Protein AF-A0A7S0TLC3-F1 (afdb_monomer_lite)

Radius of gyration: 27.36 Å; chains: 1; bounding box: 69×81×66 Å

Secondary structure (DSSP, 8-state):
----------------------PPP--------------PPP-----------------TT-EEEPTTS-EEEHHHHHHHHHHH-TTEEEEEEE--SSSS-EEEEEE-BHHHHHHHTTS-GGGSS-TTBBPHHHHHHHHHTT----BHHHHHH-HHIIIIIIHHHHHHHHHHH--GGG--

Foldseek 3Di:
DDDDDDDDDDDDDDDDDDDDDDDDDDDDDDDDDDDDDDDDDDDDDPDPDPDPPPPPPCPVFPWAAALVRDTDGQVVLFVLLCVLQVQFLGKGWDHDNYLAIDIDTHGAFCLSVCVVVVHHSVVDPGSFFRDPSLVVLCVVQVHPGGGPVSCVVTPSNVVVRRVVSLVSSQVVVVDPSHRD

pLDDT: mean 74.37, std 20.69, range [36.38, 95.0]

Sequence (180 aa):
EKRLPGMKLPSAKPKGSTAAPEEPPAPQASTAPQGQSNAPAAPEAPAAAPAAAEGEDEDDERVLELTDGRTVEAKKLEDVLKKHLDAVAYVMVVGSKKPFLSCMLTLKTHGSEAAEKGADPKSVPTPFDLAEPALNLAKKVGSSATNVHQARQDTAFRANGLLPGFSAANQEIGDGAMQV

Structure (mmCIF, N/CA/C/O backbone):
data_AF-A0A7S0TLC3-F1
#
_entry.id   AF-A0A7S0TLC3-F1
#
loop_
_atom_site.group_PDB
_atom_site.id
_atom_site.type_symbol
_atom_site.label_atom_id
_atom_site.label_alt_id
_atom_site.label_comp_id
_atom_site.label_asym_id
_atom_site.label_entity_id
_atom_site.label_seq_id
_atom_site.pdbx_PDB_ins_code
_atom_site.Cartn_x
_atom_site.Cartn_y
_atom_site.Cartn_z
_atom_site.occupancy
_atom_site.B_iso_or_equiv
_atom_site.auth_seq_id
_atom_site.auth_comp_id
_atom_site.auth_asym_id
_atom_site.auth_atom_id
_atom_site.pdbx_PDB_model_num
ATOM 1 N N . GLU A 1 1 ? -39.753 -45.526 -5.085 1.00 56.91 1 GLU A N 1
ATOM 2 C CA . GLU A 1 1 ? -39.785 -44.659 -6.283 1.00 56.91 1 GLU A CA 1
ATOM 3 C C . GLU A 1 1 ? -40.894 -43.617 -6.176 1.00 56.91 1 GLU A C 1
ATOM 5 O O . GLU A 1 1 ? -42.060 -43.982 -6.121 1.00 56.91 1 GLU A O 1
ATOM 10 N N . LYS A 1 2 ? -40.546 -42.326 -6.109 1.00 55.12 2 LYS A N 1
ATOM 11 C CA . LYS A 1 2 ? -41.478 -41.203 -6.307 1.00 55.12 2 LYS A CA 1
ATOM 12 C C . LYS A 1 2 ? -40.732 -40.099 -7.061 1.00 55.12 2 LYS A C 1
ATOM 14 O O . LYS A 1 2 ? -39.765 -39.547 -6.551 1.00 55.12 2 LYS A O 1
ATOM 19 N N . ARG A 1 3 ? -41.156 -39.848 -8.303 1.00 45.06 3 ARG A N 1
ATOM 20 C CA . ARG A 1 3 ? -40.698 -38.750 -9.168 1.00 45.06 3 ARG A CA 1
ATOM 21 C C . ARG A 1 3 ? -41.235 -37.417 -8.643 1.00 45.06 3 ARG A C 1
ATOM 23 O O . ARG A 1 3 ? -42.425 -37.335 -8.353 1.00 45.06 3 ARG A O 1
ATOM 30 N N . LEU A 1 4 ? -40.409 -36.372 -8.664 1.00 59.03 4 LEU A N 1
ATOM 31 C CA . LEU A 1 4 ? -40.873 -34.997 -8.864 1.00 59.03 4 LEU A CA 1
ATOM 32 C C . LEU A 1 4 ? -40.072 -34.352 -10.014 1.00 59.03 4 LEU A C 1
ATOM 34 O O . LEU A 1 4 ? -38.848 -34.489 -10.043 1.00 59.03 4 LEU A O 1
ATOM 38 N N . PRO A 1 5 ? -40.755 -33.730 -10.993 1.00 60.75 5 PRO A N 1
ATOM 39 C CA . PRO A 1 5 ? -40.175 -33.242 -12.238 1.00 60.75 5 PRO A CA 1
ATOM 40 C C . PRO A 1 5 ? -39.846 -31.741 -12.205 1.00 60.75 5 PRO A C 1
ATOM 42 O O . PRO A 1 5 ? -40.533 -30.957 -11.561 1.00 60.75 5 PRO A O 1
ATOM 45 N N . GLY A 1 6 ? -38.880 -31.347 -13.037 1.00 51.47 6 GLY A N 1
ATOM 46 C CA . GLY A 1 6 ? -38.929 -30.083 -13.775 1.00 51.47 6 GLY A CA 1
ATOM 47 C C . GLY A 1 6 ? -38.570 -28.808 -13.013 1.00 51.47 6 GLY A C 1
ATOM 48 O O . GLY A 1 6 ? -39.449 -28.080 -12.568 1.00 51.47 6 GLY A O 1
ATOM 49 N N . MET A 1 7 ? -37.291 -28.431 -13.044 1.00 50.78 7 MET A N 1
ATOM 50 C CA . MET A 1 7 ? -36.917 -27.014 -13.041 1.00 50.78 7 MET A CA 1
ATOM 51 C C . MET A 1 7 ? -36.250 -26.682 -14.373 1.00 50.78 7 MET A C 1
ATOM 53 O O . MET A 1 7 ? -35.219 -27.230 -14.755 1.00 50.78 7 MET A O 1
ATOM 57 N N . LYS A 1 8 ? -36.953 -25.830 -15.115 1.00 51.31 8 LYS A N 1
ATOM 58 C CA . LYS A 1 8 ? -36.669 -25.367 -16.466 1.00 51.31 8 LYS A CA 1
ATOM 59 C C . LYS A 1 8 ? -35.744 -24.152 -16.346 1.00 51.31 8 LYS A C 1
ATOM 61 O O . LYS A 1 8 ? -36.145 -23.139 -15.784 1.00 51.31 8 LYS A O 1
ATOM 66 N N . LEU A 1 9 ? -34.517 -24.268 -16.848 1.00 56.91 9 LEU A N 1
ATOM 67 C CA . LEU A 1 9 ? -33.586 -23.150 -17.023 1.00 56.91 9 LEU A CA 1
ATOM 68 C C . LEU A 1 9 ? -34.109 -22.219 -18.131 1.00 56.91 9 LEU A C 1
ATOM 70 O O . LEU A 1 9 ? -34.351 -22.705 -19.239 1.00 56.91 9 LEU A O 1
ATOM 74 N N . PRO A 1 10 ? -34.247 -20.903 -17.909 1.00 60.34 10 PRO A N 1
ATOM 75 C CA . PRO A 1 10 ? -34.340 -19.965 -19.013 1.00 60.34 10 PRO A CA 1
ATOM 76 C C . PRO A 1 10 ? -32.937 -19.646 -19.541 1.00 60.34 10 PRO A C 1
ATOM 78 O O . PRO A 1 10 ? -32.138 -18.960 -18.908 1.00 60.34 10 PRO A O 1
ATOM 81 N N . SER A 1 11 ? -32.653 -20.154 -20.740 1.00 50.22 11 SER A N 1
ATOM 82 C CA . SER A 1 11 ? -31.611 -19.637 -21.621 1.00 50.22 11 SER A CA 1
ATOM 83 C C . SER A 1 11 ? -31.978 -18.223 -22.073 1.00 50.22 11 SER A C 1
ATOM 85 O O . SER A 1 11 ? -33.037 -18.021 -22.662 1.00 50.22 11 SER A O 1
ATOM 87 N N . ALA A 1 12 ? -31.083 -17.260 -21.872 1.00 48.91 12 ALA A N 1
ATOM 88 C CA . ALA A 1 12 ? -31.109 -15.996 -22.596 1.00 48.91 12 ALA A CA 1
ATOM 89 C C . ALA A 1 12 ? -29.680 -15.637 -23.023 1.00 48.91 12 ALA A C 1
ATOM 91 O O . ALA A 1 12 ? -28.821 -15.288 -22.220 1.00 48.91 12 ALA A O 1
ATOM 92 N N . LYS A 1 13 ? -29.442 -15.772 -24.322 1.00 45.50 13 LYS A N 1
ATOM 93 C CA . LYS A 1 13 ? -28.301 -15.277 -25.099 1.00 45.50 13 LYS A CA 1
ATOM 94 C C . LYS A 1 13 ? -28.926 -14.694 -26.384 1.00 45.50 13 LYS A C 1
ATOM 96 O O . LYS A 1 13 ? -30.038 -15.090 -26.729 1.00 45.50 13 LYS A O 1
ATOM 101 N N . PRO A 1 14 ? -28.198 -13.939 -27.208 1.00 50.41 14 PRO A N 1
ATOM 102 C CA . PRO A 1 14 ? -27.689 -12.581 -27.043 1.00 50.41 14 PRO A CA 1
ATOM 103 C C . PRO A 1 14 ? -28.363 -11.606 -28.048 1.00 50.41 14 PRO A C 1
ATOM 105 O O . PRO A 1 14 ? -28.974 -12.025 -29.026 1.00 50.41 14 PRO A O 1
ATOM 108 N N . LYS A 1 15 ? -28.193 -10.293 -27.870 1.00 45.94 15 LYS A N 1
ATOM 109 C CA . LYS A 1 15 ? -28.261 -9.284 -28.951 1.00 45.94 15 LYS A CA 1
ATOM 110 C C . LYS A 1 15 ? -27.060 -8.359 -28.715 1.00 45.94 15 LYS A C 1
ATOM 112 O O . LYS A 1 15 ? -26.925 -7.862 -27.609 1.00 45.94 15 LYS A O 1
ATOM 117 N N . GLY A 1 16 ? -26.087 -8.166 -29.600 1.00 39.31 16 GLY A N 1
ATOM 118 C CA . GLY A 1 16 ? -26.132 -8.220 -31.054 1.00 39.31 16 GLY A CA 1
ATOM 119 C C . GLY A 1 16 ? -26.562 -6.858 -31.591 1.00 39.31 16 GLY A C 1
ATOM 120 O O . GLY A 1 16 ? -27.729 -6.699 -31.923 1.00 39.31 16 GLY A O 1
ATOM 121 N N . SER A 1 17 ? -25.642 -5.888 -31.642 1.00 44.25 17 SER A N 1
ATOM 122 C CA . SER A 1 17 ? -25.723 -4.784 -32.605 1.00 44.25 17 SER A CA 1
ATOM 123 C C . SER A 1 17 ? -24.332 -4.228 -32.906 1.00 44.25 17 SER A C 1
ATOM 125 O O . SER A 1 17 ? -23.707 -3.547 -32.101 1.00 44.25 17 SER A O 1
ATOM 127 N N . THR A 1 18 ? -23.866 -4.593 -34.089 1.00 44.06 18 THR A N 1
ATOM 128 C CA . THR A 1 18 ? -22.775 -4.022 -34.876 1.00 44.06 18 THR A CA 1
ATOM 129 C C . THR A 1 18 ? -23.229 -2.732 -35.559 1.00 44.06 18 THR A C 1
ATOM 131 O O . THR A 1 18 ? -24.288 -2.749 -36.180 1.00 44.06 18 THR A O 1
ATOM 134 N N . ALA A 1 19 ? -22.408 -1.680 -35.540 1.00 42.69 19 ALA A N 1
ATOM 135 C CA . ALA A 1 19 ? -22.215 -0.762 -36.672 1.00 42.69 19 ALA A CA 1
ATOM 136 C C . ALA A 1 19 ? -20.988 0.132 -36.409 1.00 42.69 19 ALA A C 1
ATOM 138 O O . ALA A 1 19 ? -20.921 0.829 -35.401 1.00 42.69 19 ALA A O 1
ATOM 139 N N . ALA A 1 20 ? -20.014 0.044 -37.312 1.00 46.81 20 ALA A N 1
ATOM 140 C CA . ALA A 1 20 ? -18.869 0.940 -37.481 1.00 46.81 20 ALA A CA 1
ATOM 141 C C . ALA A 1 20 ? -19.270 2.116 -38.418 1.00 46.81 20 ALA A C 1
ATOM 143 O O . ALA A 1 20 ? -20.462 2.289 -38.667 1.00 46.81 20 ALA A O 1
ATOM 144 N N . PRO A 1 21 ? -18.328 2.775 -39.114 1.00 52.16 21 PRO A N 1
ATOM 145 C CA . PRO A 1 21 ? -17.411 3.837 -38.690 1.00 52.16 21 PRO A CA 1
ATOM 146 C C . PRO A 1 21 ? -17.739 5.170 -39.407 1.00 52.16 21 PRO A C 1
ATOM 148 O O . PRO A 1 21 ? -18.390 5.158 -40.446 1.00 52.16 21 PRO A O 1
ATOM 151 N N . GLU A 1 22 ? -17.237 6.314 -38.934 1.00 41.62 22 GLU A N 1
ATOM 152 C CA . GLU A 1 22 ? -17.221 7.531 -39.764 1.00 41.62 22 GLU A CA 1
ATOM 153 C C . GLU A 1 22 ? -15.882 8.273 -39.645 1.00 41.62 22 GLU A C 1
ATOM 155 O O . GLU A 1 22 ? -15.257 8.315 -38.585 1.00 41.62 22 GLU A O 1
ATOM 160 N N . GLU A 1 23 ? -15.429 8.730 -40.810 1.00 43.41 23 GLU A N 1
ATOM 161 C CA . GLU A 1 23 ? -14.100 9.193 -41.216 1.00 43.41 23 GLU A CA 1
ATOM 162 C C . GLU A 1 23 ? -13.672 10.558 -40.632 1.00 43.41 23 GLU A C 1
ATOM 164 O O . GLU A 1 23 ? -14.493 11.308 -40.102 1.00 43.41 23 GLU A O 1
ATOM 169 N N . PRO A 1 24 ? -12.376 10.915 -40.754 1.00 54.94 24 PRO A N 1
ATOM 170 C CA . PRO A 1 24 ? -11.793 12.141 -40.229 1.00 54.94 24 PRO A CA 1
ATOM 171 C C . PRO A 1 24 ? -11.850 13.286 -41.257 1.00 54.94 24 PRO A C 1
ATOM 173 O O . PRO A 1 24 ? -11.776 13.044 -42.461 1.00 54.94 24 PRO A O 1
ATOM 176 N N . PRO A 1 25 ? -11.825 14.556 -40.830 1.00 51.56 25 PRO A N 1
ATOM 177 C CA . PRO A 1 25 ? -11.374 15.631 -41.698 1.00 51.56 25 PRO A CA 1
ATOM 178 C C . PRO A 1 25 ? -9.851 15.828 -41.620 1.00 51.56 25 PRO A C 1
ATOM 180 O O . PRO A 1 25 ? -9.233 15.856 -40.555 1.00 51.56 25 PRO A O 1
ATOM 183 N N . ALA A 1 26 ? -9.290 15.947 -42.819 1.00 49.97 26 ALA A N 1
ATOM 184 C CA . ALA A 1 26 ? -7.893 16.080 -43.208 1.00 49.97 26 ALA A CA 1
ATOM 185 C C . ALA A 1 26 ? -7.291 17.491 -42.902 1.00 49.97 26 ALA A C 1
ATOM 187 O O . ALA A 1 26 ? -7.963 18.342 -42.317 1.00 49.97 26 ALA A O 1
ATOM 188 N N . PRO A 1 27 ? -6.014 17.747 -43.261 1.00 52.50 27 PRO A N 1
ATOM 189 C CA . PRO A 1 27 ? -5.126 18.718 -42.624 1.00 52.50 27 PRO A CA 1
ATOM 190 C C . PRO A 1 27 ? -5.243 20.133 -43.203 1.00 52.50 27 PRO A C 1
ATOM 192 O O . PRO A 1 27 ? -5.523 20.312 -44.387 1.00 52.50 27 PRO A O 1
ATOM 195 N N . GLN A 1 28 ? -4.896 21.142 -42.402 1.00 44.69 28 GLN A N 1
ATOM 196 C CA . GLN A 1 28 ? -4.499 22.449 -42.925 1.00 44.69 28 GLN A CA 1
ATOM 197 C C . GLN A 1 28 ? -3.001 22.659 -42.719 1.00 44.69 28 GLN A C 1
ATOM 199 O O . GLN A 1 28 ? -2.482 22.633 -41.605 1.00 44.69 28 GLN A O 1
ATOM 204 N N . ALA A 1 29 ? -2.324 22.813 -43.852 1.00 39.62 29 ALA A N 1
ATOM 205 C CA . ALA A 1 29 ? -0.924 23.148 -43.974 1.00 39.62 29 ALA A CA 1
ATOM 206 C C . ALA A 1 29 ? -0.717 24.669 -44.013 1.00 39.62 29 ALA A C 1
ATOM 208 O O . ALA A 1 29 ? -1.583 25.411 -44.465 1.00 39.62 29 ALA A O 1
ATOM 209 N N . SER A 1 30 ? 0.518 25.044 -43.672 1.00 45.91 30 SER A N 1
ATOM 210 C CA . SER A 1 30 ? 1.246 26.245 -44.097 1.00 45.91 30 SER A CA 1
ATOM 211 C C . SER A 1 30 ? 0.777 27.598 -43.561 1.00 45.91 30 SER A C 1
ATOM 213 O O . SER A 1 30 ? -0.251 28.119 -43.959 1.00 45.91 30 SER A O 1
ATOM 215 N N . THR A 1 31 ? 1.653 28.252 -42.795 1.00 40.09 31 THR A N 1
ATOM 216 C CA . THR 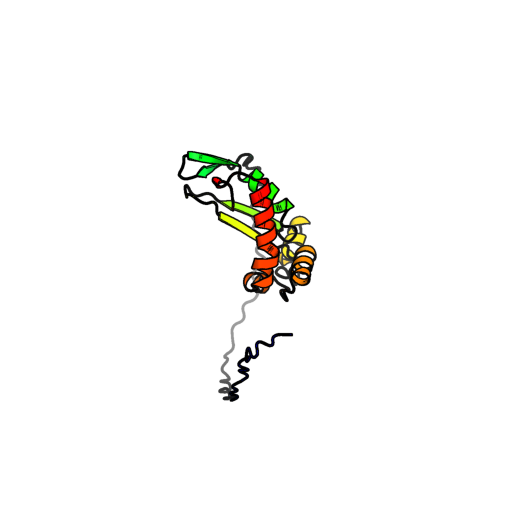A 1 31 ? 2.602 29.225 -43.375 1.00 40.09 31 THR A CA 1
ATOM 217 C C . THR A 1 31 ? 3.685 29.582 -42.356 1.00 40.09 31 THR A C 1
ATOM 219 O O . THR A 1 31 ? 3.384 30.004 -41.244 1.00 40.09 31 THR A O 1
ATOM 222 N N . ALA A 1 32 ? 4.949 29.429 -42.758 1.00 43.78 32 ALA A N 1
ATOM 223 C CA . ALA A 1 32 ? 6.080 30.138 -42.162 1.00 43.78 32 ALA A CA 1
ATOM 224 C C . ALA A 1 32 ? 5.999 31.638 -42.516 1.00 43.78 32 ALA A C 1
ATOM 226 O O . ALA A 1 32 ? 5.404 31.992 -43.538 1.00 43.78 32 ALA A O 1
ATOM 227 N N . PRO A 1 33 ? 6.658 32.512 -41.74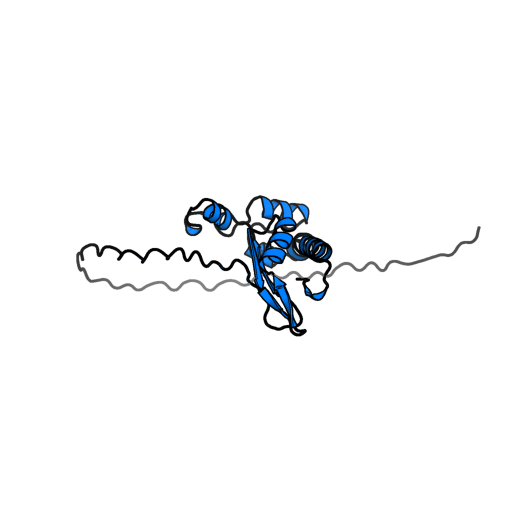2 1.00 46.16 33 PRO A N 1
ATOM 228 C CA . PRO A 1 33 ? 7.847 33.128 -42.325 1.00 46.16 33 PRO A CA 1
ATOM 229 C C . PRO A 1 33 ? 9.055 33.203 -41.384 1.00 46.16 33 PRO A C 1
ATOM 231 O O . PRO A 1 33 ? 8.974 33.129 -40.162 1.00 46.16 33 PRO A O 1
ATOM 234 N N . GLN A 1 34 ? 10.194 33.320 -42.057 1.00 40.09 34 GLN A N 1
ATOM 235 C CA . GLN A 1 34 ? 11.562 33.368 -41.571 1.00 40.09 34 GLN A CA 1
ATOM 236 C C . GLN A 1 34 ? 11.875 34.601 -40.714 1.00 40.09 34 GLN A C 1
ATOM 238 O O . GLN A 1 34 ? 11.380 35.693 -40.971 1.00 40.09 34 GLN A O 1
ATOM 243 N N . GLY A 1 35 ? 12.887 34.428 -39.861 1.00 36.38 35 GLY A N 1
ATOM 244 C CA . GLY A 1 35 ? 13.955 35.415 -39.716 1.00 36.38 35 GLY A CA 1
ATOM 245 C C . GLY A 1 35 ? 14.024 36.105 -38.361 1.00 36.38 35 GLY A C 1
ATOM 246 O O . GLY A 1 35 ? 13.298 37.056 -38.120 1.00 36.38 35 GLY A O 1
ATOM 247 N N . GLN A 1 36 ? 14.995 35.715 -37.534 1.00 45.62 36 GLN A N 1
ATOM 248 C CA . GLN A 1 36 ? 16.150 36.571 -37.243 1.00 45.62 36 GLN A CA 1
ATOM 249 C C . GLN A 1 36 ? 17.152 35.848 -36.339 1.00 45.62 36 GLN A C 1
ATOM 251 O O . GLN A 1 36 ? 16.830 35.268 -35.308 1.00 45.62 36 GLN A O 1
ATOM 256 N N . SER A 1 37 ? 18.392 35.894 -36.799 1.00 44.34 37 SER A N 1
ATOM 257 C CA . SER A 1 37 ? 19.627 35.556 -36.112 1.00 44.34 37 SER A CA 1
ATOM 258 C C . SER A 1 37 ? 19.814 36.351 -34.820 1.00 44.34 37 SER A C 1
ATOM 260 O O . SER A 1 37 ? 19.773 37.579 -34.858 1.00 44.34 37 SER A O 1
ATOM 262 N N . ASN A 1 38 ? 20.180 35.673 -33.731 1.00 39.91 38 ASN A N 1
ATOM 263 C CA . ASN A 1 38 ? 21.149 36.227 -32.792 1.00 39.91 38 ASN A CA 1
ATOM 264 C C . ASN A 1 38 ? 21.982 35.104 -32.160 1.00 39.91 38 ASN A C 1
ATOM 266 O O . ASN A 1 38 ? 21.452 34.084 -31.726 1.00 39.91 38 ASN A O 1
ATOM 270 N N . ALA A 1 39 ? 23.299 35.288 -32.199 1.00 43.84 39 ALA A N 1
ATOM 271 C CA . ALA A 1 39 ? 24.307 34.385 -31.657 1.00 43.84 39 ALA A CA 1
ATOM 272 C C . ALA A 1 39 ? 24.561 34.686 -30.153 1.00 43.84 39 ALA A C 1
ATOM 274 O O . ALA A 1 39 ? 23.829 35.474 -29.556 1.00 43.84 39 ALA A O 1
ATOM 275 N N . PRO A 1 40 ? 25.526 34.015 -29.504 1.00 44.62 40 PRO A N 1
ATOM 276 C CA . PRO A 1 40 ? 25.308 33.137 -28.363 1.00 44.62 40 PRO A CA 1
ATOM 277 C C . PRO A 1 40 ? 25.456 33.853 -27.010 1.00 44.62 40 PRO A C 1
ATOM 279 O O . PRO A 1 40 ? 26.429 34.570 -26.780 1.00 44.62 40 PRO A O 1
ATOM 282 N N . ALA A 1 41 ? 24.538 33.595 -26.078 1.00 38.19 41 ALA A N 1
ATOM 283 C CA . ALA A 1 41 ? 24.751 33.899 -24.666 1.00 38.19 41 ALA A CA 1
ATOM 284 C C . ALA A 1 41 ? 25.411 32.695 -23.973 1.00 38.19 41 ALA A C 1
ATOM 286 O O . ALA A 1 41 ? 25.044 31.543 -24.203 1.00 38.19 41 ALA A O 1
ATOM 287 N N . ALA A 1 42 ? 26.432 33.002 -23.179 1.00 48.06 42 ALA A N 1
ATOM 288 C CA . ALA A 1 42 ? 27.260 32.100 -22.391 1.00 48.06 42 ALA A CA 1
ATOM 289 C C . ALA A 1 42 ? 26.445 31.207 -21.426 1.00 48.06 42 ALA A C 1
ATOM 291 O O . ALA A 1 42 ? 25.316 31.554 -21.081 1.00 48.06 42 ALA A O 1
ATOM 292 N N . PRO A 1 43 ? 27.008 30.071 -20.968 1.00 43.62 43 PRO A N 1
ATOM 293 C CA . PRO A 1 43 ? 26.315 29.158 -20.068 1.00 43.62 43 PRO A CA 1
ATOM 294 C C . PRO A 1 43 ? 26.140 29.800 -18.687 1.00 43.62 43 PRO A C 1
ATOM 296 O O . PRO A 1 43 ? 27.101 29.939 -17.930 1.00 43.62 43 PRO A O 1
ATOM 299 N N . GLU A 1 44 ? 24.907 30.166 -18.338 1.00 40.47 44 GLU A N 1
ATOM 300 C CA . GLU A 1 44 ? 24.530 30.321 -16.936 1.00 40.47 44 GLU A CA 1
ATOM 301 C C . GLU A 1 44 ? 24.586 28.938 -16.286 1.00 40.47 44 GLU A C 1
ATOM 303 O O . GLU A 1 44 ? 23.846 28.016 -16.637 1.00 40.47 44 GLU A O 1
ATOM 308 N N . ALA A 1 45 ? 25.536 28.788 -15.366 1.00 49.75 45 ALA A N 1
ATOM 309 C CA . ALA A 1 45 ? 25.590 27.671 -14.446 1.00 49.75 45 ALA A CA 1
ATOM 310 C C . ALA A 1 45 ? 24.221 27.532 -13.760 1.00 49.75 45 ALA A C 1
ATOM 312 O O . ALA A 1 45 ? 23.716 28.531 -13.239 1.00 49.75 45 ALA A O 1
ATOM 313 N N . PRO A 1 46 ? 23.606 26.336 -13.713 1.00 48.19 46 PRO A N 1
ATOM 314 C CA . PRO A 1 46 ? 22.468 26.149 -12.839 1.00 48.19 46 PRO A CA 1
ATOM 315 C C . PRO A 1 46 ? 22.966 26.371 -11.413 1.00 48.19 46 PRO A C 1
ATOM 317 O O . PRO A 1 46 ? 23.830 25.644 -10.915 1.00 48.19 46 PRO A O 1
ATOM 320 N N . ALA A 1 47 ? 22.443 27.431 -10.795 1.00 41.19 47 ALA A N 1
ATOM 321 C CA . ALA A 1 47 ? 22.523 27.659 -9.370 1.00 41.19 47 ALA A CA 1
ATOM 322 C C . ALA A 1 47 ? 22.247 26.327 -8.675 1.00 41.19 47 ALA A C 1
ATOM 324 O O . ALA A 1 47 ? 21.219 25.691 -8.925 1.00 41.19 47 ALA A O 1
ATOM 325 N N . ALA A 1 48 ? 23.215 25.894 -7.869 1.00 41.97 48 ALA A N 1
ATOM 326 C CA . ALA A 1 48 ? 23.085 24.740 -7.010 1.00 41.97 48 ALA A CA 1
ATOM 327 C C . ALA A 1 48 ? 21.730 24.835 -6.307 1.00 41.97 48 ALA A C 1
ATOM 329 O O . ALA A 1 48 ? 21.484 25.768 -5.537 1.00 41.97 48 ALA A O 1
ATOM 330 N N . ALA A 1 49 ? 20.837 23.897 -6.630 1.00 45.34 49 ALA A N 1
ATOM 331 C CA . ALA A 1 49 ? 19.664 23.665 -5.817 1.00 45.34 49 ALA A CA 1
ATOM 332 C C . ALA A 1 49 ? 20.172 23.513 -4.378 1.00 45.34 49 ALA A C 1
ATOM 334 O O . ALA A 1 49 ? 21.137 22.763 -4.175 1.00 45.34 49 ALA A O 1
ATOM 335 N N . PRO A 1 50 ? 19.614 24.238 -3.393 1.00 42.62 50 PRO A N 1
ATOM 336 C CA . PRO A 1 50 ? 19.949 23.950 -2.015 1.00 42.62 50 PRO A CA 1
ATOM 337 C C . PRO A 1 50 ? 19.644 22.472 -1.812 1.00 42.62 50 PRO A C 1
ATOM 339 O O . PRO A 1 50 ? 18.528 22.020 -2.089 1.00 42.62 50 PRO A O 1
ATOM 342 N N . ALA A 1 51 ? 20.691 21.734 -1.431 1.00 39.41 51 ALA A N 1
ATOM 343 C CA . ALA A 1 51 ? 20.591 20.378 -0.941 1.00 39.41 51 ALA A CA 1
ATOM 344 C C . ALA A 1 51 ? 19.357 20.336 -0.048 1.00 39.41 51 ALA A C 1
ATOM 346 O O . ALA A 1 51 ? 19.249 21.144 0.880 1.00 39.41 51 ALA A O 1
ATOM 347 N N . ALA A 1 52 ? 18.401 19.481 -0.420 1.00 42.44 52 ALA A N 1
ATOM 348 C CA . ALA A 1 52 ? 17.301 19.137 0.450 1.00 42.44 52 ALA A CA 1
ATOM 349 C C . ALA A 1 52 ? 17.952 18.819 1.788 1.00 42.44 52 ALA A C 1
ATOM 351 O O . ALA A 1 52 ? 18.749 17.885 1.878 1.00 42.44 52 ALA A O 1
ATOM 352 N N . ALA A 1 53 ? 17.729 19.700 2.761 1.00 41.03 53 ALA A N 1
ATOM 353 C CA . ALA A 1 53 ? 18.106 19.428 4.119 1.00 41.03 53 ALA A CA 1
ATOM 354 C C . ALA A 1 53 ? 17.436 18.094 4.419 1.00 41.03 53 ALA A C 1
ATOM 356 O O . ALA A 1 53 ? 16.209 17.988 4.348 1.00 41.03 53 ALA A O 1
ATOM 357 N N . GLU A 1 54 ? 18.256 17.072 4.636 1.00 45.16 54 GLU A N 1
ATOM 358 C CA . GLU A 1 54 ? 17.851 15.880 5.349 1.00 45.16 54 GLU A CA 1
ATOM 359 C C . GLU A 1 54 ? 17.473 16.385 6.739 1.00 45.16 54 GLU A C 1
ATOM 361 O O . GLU A 1 54 ? 18.287 16.467 7.654 1.00 45.16 54 GLU A O 1
ATOM 366 N N . GLY A 1 55 ? 16.237 16.873 6.842 1.00 39.44 55 GLY A N 1
ATOM 367 C CA . GLY A 1 55 ? 15.510 16.870 8.082 1.00 39.44 55 GLY A CA 1
ATOM 368 C C . GLY A 1 55 ? 15.382 15.404 8.427 1.00 39.44 55 GLY A C 1
ATOM 369 O O . GLY A 1 55 ? 14.489 14.712 7.944 1.00 39.44 55 GLY A O 1
ATOM 370 N N . GLU A 1 56 ? 16.323 14.929 9.231 1.00 43.97 56 GLU A N 1
ATOM 371 C CA . GLU A 1 56 ? 16.052 13.931 10.250 1.00 43.97 56 GLU A CA 1
ATOM 372 C C . GLU A 1 56 ? 14.964 14.528 11.161 1.00 43.97 56 GLU A C 1
ATOM 374 O O . GLU A 1 56 ? 15.219 14.939 12.288 1.00 43.97 56 GLU A O 1
ATOM 379 N N . ASP A 1 57 ? 13.749 14.685 10.628 1.00 43.97 57 ASP A N 1
ATOM 380 C CA . ASP A 1 57 ? 12.573 14.900 11.440 1.00 43.97 57 ASP A CA 1
ATOM 381 C C . ASP A 1 57 ? 12.396 13.581 12.185 1.00 43.97 57 ASP A C 1
ATOM 383 O O . ASP A 1 57 ? 12.014 12.558 11.610 1.00 43.97 57 ASP A O 1
ATOM 387 N N . GLU A 1 58 ? 12.754 13.620 13.466 1.00 45.34 58 GLU A N 1
ATOM 388 C CA . GLU A 1 58 ? 12.403 12.682 14.529 1.00 45.34 58 GLU A CA 1
ATOM 389 C C . GLU A 1 58 ? 10.868 12.588 14.667 1.00 45.34 58 GLU A C 1
ATOM 391 O O . GLU A 1 58 ? 10.275 12.849 15.708 1.00 45.34 58 GLU A O 1
ATOM 396 N N . ASP A 1 59 ? 10.196 12.204 13.588 1.00 51.09 59 ASP A N 1
ATOM 397 C CA . ASP A 1 59 ? 8.761 11.959 13.468 1.00 51.09 59 ASP A CA 1
ATOM 398 C C . ASP A 1 59 ? 8.441 10.542 13.996 1.00 51.09 59 ASP A C 1
ATOM 400 O O . ASP A 1 59 ? 7.595 9.816 13.463 1.00 51.09 59 ASP A O 1
ATOM 404 N N . ASP A 1 60 ? 9.181 10.102 15.022 1.00 51.47 60 ASP A N 1
ATOM 405 C CA . ASP A 1 60 ? 9.195 8.720 15.508 1.00 51.47 60 ASP A CA 1
ATOM 406 C C . ASP A 1 60 ? 7.866 8.305 16.159 1.00 51.47 60 ASP A C 1
ATOM 408 O O . ASP A 1 60 ? 7.607 7.117 16.338 1.00 51.47 60 ASP A O 1
ATOM 412 N N . GLU A 1 61 ? 6.955 9.249 16.403 1.00 57.75 61 GLU A N 1
ATOM 413 C CA . GLU A 1 61 ? 5.634 8.980 16.965 1.00 57.75 61 GLU A CA 1
ATOM 414 C C . GLU A 1 61 ? 4.559 9.863 16.309 1.00 57.75 61 GLU A C 1
ATOM 416 O O . GLU A 1 61 ? 3.977 10.750 16.935 1.00 57.75 61 GLU A O 1
ATOM 421 N N . ARG A 1 62 ? 4.237 9.613 15.028 1.00 73.75 62 ARG A N 1
ATOM 422 C CA . ARG A 1 62 ? 3.008 10.151 14.410 1.00 73.75 62 ARG A CA 1
ATOM 423 C C . ARG A 1 62 ? 1.775 9.527 15.068 1.00 73.75 62 ARG A C 1
ATOM 425 O O . ARG A 1 62 ? 1.189 8.568 14.561 1.00 73.75 62 ARG A O 1
ATOM 432 N N . VAL A 1 63 ? 1.401 10.061 16.225 1.00 82.50 63 VAL A N 1
ATOM 433 C CA . VAL A 1 63 ? 0.199 9.677 16.960 1.00 82.50 63 VAL A CA 1
ATOM 434 C C . VAL A 1 63 ? -1.008 10.373 16.335 1.00 82.50 63 VAL A C 1
ATOM 436 O O . VAL A 1 63 ? -1.119 11.597 16.319 1.00 82.50 63 VAL A O 1
ATOM 439 N N . LEU A 1 64 ? -1.934 9.577 15.813 1.00 83.44 64 LEU A N 1
ATOM 440 C CA . LEU A 1 64 ? -3.179 10.019 15.203 1.00 83.44 64 LEU A CA 1
ATOM 441 C C . LEU A 1 64 ? -4.300 9.969 16.240 1.00 83.44 64 LEU A C 1
ATOM 443 O O . LEU A 1 64 ? -4.477 8.965 16.922 1.00 83.44 64 LEU A O 1
ATOM 447 N N . GLU A 1 65 ? -5.082 11.039 16.339 1.00 82.69 65 GLU A N 1
ATOM 448 C CA . GLU A 1 65 ? -6.225 11.128 17.252 1.00 82.69 65 GLU A CA 1
ATOM 449 C C . GLU A 1 65 ? -7.538 10.884 16.491 1.00 82.69 65 GLU A C 1
ATOM 451 O O . GLU A 1 65 ? -7.814 11.518 15.462 1.00 82.69 65 GLU A O 1
ATOM 456 N N . LEU A 1 66 ? -8.358 9.966 17.003 1.00 83.06 66 LEU A N 1
ATOM 457 C CA . LEU A 1 66 ? -9.701 9.664 16.504 1.00 83.06 66 LEU A CA 1
ATOM 458 C C . LEU A 1 66 ? -10.766 10.520 17.206 1.00 83.06 66 LEU A C 1
ATOM 460 O O . LEU A 1 66 ? -10.520 11.150 18.231 1.00 83.06 66 LEU A O 1
ATOM 464 N N . THR A 1 67 ? -11.992 10.539 16.671 1.00 83.69 67 THR A N 1
ATOM 465 C CA . THR A 1 67 ? -13.108 11.325 17.252 1.00 83.69 67 THR A CA 1
ATOM 466 C C . THR A 1 67 ? -13.487 10.949 18.679 1.00 83.69 67 THR A C 1
ATOM 468 O O . THR A 1 67 ? -14.108 11.751 19.368 1.00 83.69 67 THR A O 1
ATOM 471 N N . ASP A 1 68 ? -13.190 9.726 19.104 1.00 80.38 68 ASP A N 1
ATOM 472 C CA . ASP A 1 68 ? -13.518 9.210 20.434 1.00 80.38 68 ASP A CA 1
ATOM 473 C C . ASP A 1 68 ? -12.392 9.427 21.458 1.00 80.38 68 ASP A C 1
ATOM 475 O O . ASP A 1 68 ? -12.474 8.929 22.579 1.00 80.38 68 ASP A O 1
ATOM 479 N N . GLY A 1 69 ? -11.353 10.183 21.082 1.00 80.19 69 GLY A N 1
ATOM 480 C CA . GLY A 1 69 ? -10.204 10.485 21.930 1.00 80.19 69 GLY A CA 1
ATOM 481 C C . GLY A 1 69 ? -9.162 9.368 21.988 1.00 80.19 69 GLY A C 1
ATOM 482 O O . GLY A 1 69 ? -8.185 9.506 22.722 1.00 80.19 69 GLY A O 1
ATOM 483 N N . ARG A 1 70 ? -9.333 8.274 21.227 1.00 81.88 70 ARG A N 1
ATOM 484 C CA . ARG A 1 70 ? -8.294 7.248 21.096 1.00 81.88 70 ARG A CA 1
ATOM 485 C C . ARG A 1 70 ? -7.131 7.751 20.253 1.00 81.88 70 ARG A C 1
ATOM 487 O O . ARG A 1 70 ? -7.317 8.455 19.259 1.00 81.88 70 ARG A O 1
ATOM 494 N N . THR A 1 71 ? -5.936 7.343 20.654 1.00 83.50 71 THR A N 1
ATOM 495 C CA . THR A 1 71 ? -4.678 7.637 19.977 1.00 83.50 71 THR A CA 1
ATOM 496 C C . THR A 1 71 ? -4.147 6.393 19.277 1.00 83.50 71 THR A C 1
ATOM 498 O O . THR A 1 71 ? -4.264 5.277 19.781 1.00 83.50 71 THR A O 1
ATOM 501 N N . VAL A 1 72 ? -3.581 6.587 18.090 1.00 83.94 72 VAL A N 1
ATOM 502 C CA . VAL A 1 72 ? -3.133 5.514 17.206 1.00 83.94 72 VAL A CA 1
ATOM 503 C C . VAL A 1 72 ? -1.750 5.835 16.669 1.00 83.94 72 VAL A C 1
ATOM 505 O O . VAL A 1 72 ? -1.560 6.854 16.018 1.00 83.94 72 VAL A O 1
ATOM 508 N N . GLU A 1 73 ? -0.785 4.956 16.899 1.00 88.12 73 GLU A N 1
ATOM 509 C CA . GLU A 1 73 ? 0.555 5.086 16.325 1.00 88.12 73 GLU A CA 1
ATOM 510 C C . GLU A 1 73 ? 0.525 4.745 14.827 1.00 88.12 73 GLU A C 1
ATOM 512 O O . GLU A 1 73 ? 0.355 3.582 14.447 1.00 88.12 73 GLU A O 1
ATOM 517 N N . ALA A 1 74 ? 0.703 5.749 13.960 1.00 87.69 74 ALA A N 1
ATOM 518 C CA . ALA A 1 74 ? 0.678 5.551 12.509 1.00 87.69 74 ALA A CA 1
ATOM 519 C C . ALA A 1 74 ? 1.776 4.586 12.045 1.00 87.69 74 ALA A C 1
ATOM 521 O O . ALA A 1 74 ? 1.497 3.683 11.263 1.00 87.69 74 ALA A O 1
ATOM 522 N N . LYS A 1 75 ? 2.995 4.724 12.586 1.00 88.25 75 LYS A N 1
ATOM 523 C CA . LYS A 1 75 ? 4.159 3.887 12.251 1.00 88.25 75 LYS A CA 1
ATOM 524 C C . LYS A 1 75 ? 3.866 2.399 12.451 1.00 88.25 75 LYS A C 1
ATOM 526 O O . LYS A 1 75 ? 4.073 1.596 11.548 1.00 88.25 75 LYS A O 1
ATOM 531 N N . LYS A 1 76 ? 3.254 2.048 13.586 1.00 88.12 76 LYS A N 1
ATOM 532 C CA . LYS A 1 76 ? 2.846 0.672 13.885 1.00 88.12 76 LYS A CA 1
ATOM 533 C C . LYS A 1 76 ? 1.834 0.133 12.870 1.00 88.12 76 LYS A C 1
ATOM 535 O O . LYS A 1 76 ? 1.944 -1.015 12.448 1.00 88.12 76 LYS A O 1
ATOM 540 N N . LEU A 1 77 ? 0.855 0.946 12.466 1.00 88.81 77 LEU A N 1
ATOM 541 C CA . LEU A 1 77 ? -0.110 0.548 11.438 1.00 88.81 77 LEU A CA 1
ATOM 542 C C . LEU A 1 77 ? 0.540 0.395 10.064 1.00 88.81 77 LEU A C 1
ATOM 544 O O . LEU A 1 77 ? 0.259 -0.572 9.360 1.00 88.81 77 LEU A O 1
ATOM 548 N N . GLU A 1 78 ? 1.412 1.324 9.685 1.00 91.75 78 GLU A N 1
ATOM 549 C CA . GLU A 1 78 ? 2.150 1.278 8.424 1.00 91.75 78 GLU A CA 1
ATOM 550 C C . GLU A 1 78 ? 3.028 0.027 8.331 1.00 91.75 78 GLU A C 1
ATOM 552 O O . GLU A 1 78 ? 3.043 -0.619 7.283 1.00 91.75 78 GLU A O 1
ATOM 557 N N . ASP A 1 79 ? 3.695 -0.360 9.419 1.00 90.94 79 ASP A N 1
ATOM 558 C CA . ASP A 1 79 ? 4.529 -1.563 9.480 1.00 90.94 79 ASP A CA 1
ATOM 559 C C . ASP A 1 79 ? 3.699 -2.846 9.334 1.00 90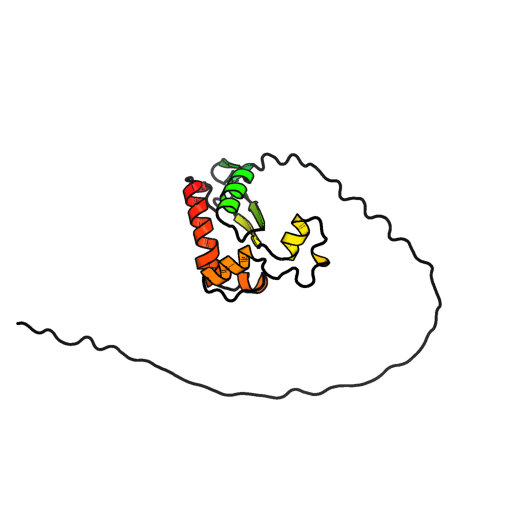.94 79 ASP A C 1
ATOM 561 O O . ASP A 1 79 ? 4.046 -3.733 8.545 1.00 90.94 79 ASP A O 1
ATOM 565 N N . VAL A 1 80 ? 2.559 -2.935 10.031 1.00 91.88 80 VAL A N 1
ATOM 566 C CA . VAL A 1 80 ? 1.635 -4.073 9.893 1.00 91.88 80 VAL A CA 1
ATOM 567 C C . VAL A 1 80 ? 1.065 -4.137 8.473 1.00 91.88 80 VAL A C 1
ATOM 569 O O . VAL A 1 80 ? 1.022 -5.211 7.874 1.00 91.88 80 VAL A O 1
ATOM 572 N N . LEU A 1 81 ? 0.672 -3.004 7.889 1.00 91.25 81 LEU A N 1
ATOM 573 C CA . LEU A 1 81 ? 0.155 -2.950 6.521 1.00 91.25 81 LEU A CA 1
ATOM 574 C C . LEU A 1 81 ? 1.213 -3.370 5.495 1.00 91.25 81 LEU A C 1
ATOM 576 O O . LEU A 1 81 ? 0.922 -4.188 4.624 1.00 91.25 81 LEU A O 1
ATOM 580 N N . LYS A 1 82 ? 2.450 -2.871 5.609 1.00 91.75 82 LYS A N 1
ATOM 581 C CA . LYS A 1 82 ? 3.559 -3.235 4.710 1.00 91.75 82 LYS A CA 1
ATOM 582 C C . LYS A 1 82 ? 3.872 -4.730 4.750 1.00 91.75 82 LYS A C 1
ATOM 584 O O . LYS A 1 82 ? 4.147 -5.306 3.703 1.00 91.75 82 LYS A O 1
ATOM 589 N N . LYS A 1 83 ? 3.769 -5.371 5.918 1.00 92.25 83 LYS A N 1
ATOM 590 C CA . LYS A 1 83 ? 3.981 -6.820 6.089 1.00 92.25 83 LYS A CA 1
ATOM 591 C C . LYS A 1 83 ? 2.981 -7.681 5.309 1.00 92.25 83 LYS A C 1
ATOM 593 O O . LYS A 1 83 ? 3.326 -8.785 4.902 1.00 92.25 83 LYS A O 1
ATOM 598 N N . HIS A 1 84 ? 1.753 -7.199 5.114 1.00 91.75 84 HIS A N 1
ATOM 599 C CA . HIS A 1 84 ? 0.696 -7.934 4.401 1.00 91.75 84 HIS A CA 1
ATOM 600 C C . HIS A 1 84 ? 0.505 -7.480 2.948 1.00 91.75 84 HIS A C 1
ATOM 602 O O . HIS A 1 84 ? -0.225 -8.121 2.190 1.00 91.75 84 HIS A O 1
ATOM 608 N N . LEU A 1 85 ? 1.146 -6.381 2.543 1.00 91.50 85 LEU A N 1
ATOM 609 C CA . LEU A 1 85 ? 0.987 -5.755 1.232 1.00 91.50 85 LEU A CA 1
ATOM 610 C C . LEU A 1 85 ? 2.315 -5.726 0.463 1.00 91.50 85 LEU A C 1
ATOM 612 O O . LEU A 1 85 ? 2.844 -4.664 0.148 1.00 91.50 85 LEU A O 1
ATOM 616 N N . ASP A 1 86 ? 2.817 -6.899 0.069 1.00 89.00 86 ASP A N 1
ATOM 617 C CA . ASP A 1 86 ? 4.104 -7.044 -0.640 1.00 89.00 86 ASP A CA 1
ATOM 618 C C . ASP A 1 86 ? 4.219 -6.214 -1.931 1.00 89.00 86 ASP A C 1
ATOM 620 O O . ASP A 1 86 ? 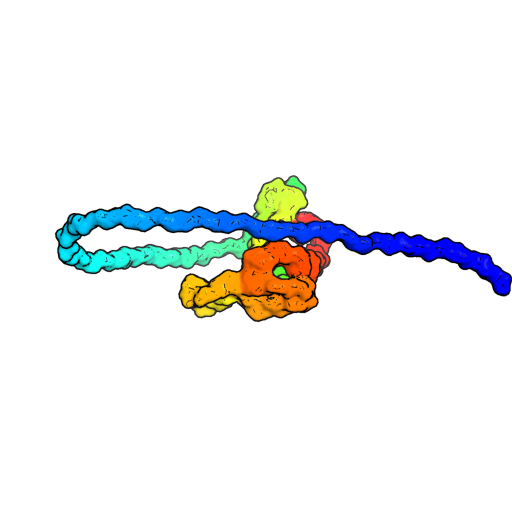5.320 -5.841 -2.348 1.00 89.00 86 ASP A O 1
ATOM 624 N N . ALA A 1 87 ? 3.086 -5.927 -2.577 1.00 91.69 87 ALA A N 1
ATOM 625 C CA . ALA A 1 87 ? 2.999 -5.133 -3.802 1.00 91.69 87 ALA A CA 1
ATOM 626 C C . ALA A 1 87 ? 3.106 -3.613 -3.572 1.00 91.69 87 ALA A C 1
ATOM 628 O O . ALA A 1 87 ? 3.101 -2.851 -4.540 1.00 91.69 87 ALA A O 1
ATOM 629 N N . VAL A 1 88 ? 3.178 -3.159 -2.319 1.00 92.81 88 VAL A N 1
ATOM 630 C CA . VAL A 1 88 ? 3.210 -1.746 -1.931 1.00 92.81 88 VAL A CA 1
ATOM 631 C C . VAL A 1 88 ? 4.629 -1.358 -1.509 1.00 92.81 88 VAL A C 1
ATOM 633 O O . VAL A 1 88 ? 5.273 -2.060 -0.738 1.00 92.81 88 VAL A O 1
ATOM 636 N N . ALA A 1 89 ? 5.134 -0.251 -2.053 1.00 90.62 89 ALA A N 1
ATOM 637 C CA . ALA A 1 89 ? 6.427 0.340 -1.706 1.00 90.62 89 ALA A CA 1
ATOM 638 C C . ALA A 1 89 ? 6.304 1.222 -0.458 1.00 90.62 89 ALA A C 1
ATOM 640 O O . ALA A 1 89 ? 7.075 1.103 0.488 1.00 90.62 89 ALA A O 1
ATOM 641 N N . TYR A 1 90 ? 5.282 2.081 -0.438 1.00 90.06 90 TYR A N 1
ATOM 642 C CA . TYR A 1 90 ? 5.047 3.021 0.653 1.00 90.06 90 TYR A CA 1
ATOM 643 C C . TYR A 1 90 ? 3.592 2.986 1.097 1.00 90.06 90 TYR A C 1
ATOM 645 O O . TYR A 1 90 ? 2.676 2.939 0.276 1.00 90.06 90 TYR A O 1
ATOM 653 N N . VAL A 1 91 ? 3.402 3.039 2.409 1.00 91.75 91 VAL A N 1
ATOM 654 C CA . VAL A 1 91 ? 2.109 3.171 3.075 1.00 91.75 91 VAL A CA 1
ATOM 655 C C . VAL A 1 91 ? 2.216 4.406 3.949 1.00 91.75 91 VAL A C 1
ATOM 657 O O . VAL A 1 91 ? 3.219 4.557 4.638 1.00 91.75 91 VAL A O 1
ATOM 660 N N . MET A 1 92 ? 1.206 5.267 3.900 1.00 90.50 92 MET A N 1
ATOM 661 C CA . MET A 1 92 ? 1.071 6.402 4.802 1.00 90.50 92 MET A CA 1
ATOM 662 C C . MET A 1 92 ? -0.330 6.390 5.399 1.00 90.50 92 MET A C 1
ATOM 664 O O . MET A 1 92 ? -1.312 6.439 4.653 1.00 90.50 92 MET A O 1
ATOM 668 N N . VAL A 1 93 ? -0.430 6.321 6.723 1.00 90.12 93 VAL A N 1
ATOM 669 C CA . VAL A 1 93 ? -1.713 6.354 7.432 1.00 90.12 93 VAL A CA 1
ATOM 670 C C . VAL A 1 93 ? -1.999 7.779 7.893 1.00 90.12 93 VAL A C 1
ATOM 672 O O . VAL A 1 93 ? -1.170 8.445 8.505 1.00 90.12 93 VAL A O 1
ATOM 675 N N . VAL A 1 94 ? -3.198 8.256 7.581 1.00 86.50 94 VAL A N 1
ATOM 676 C CA . VAL A 1 94 ? -3.671 9.606 7.872 1.00 86.50 94 VAL A CA 1
ATOM 677 C C . VAL A 1 94 ? -4.933 9.510 8.719 1.00 86.50 94 VAL A C 1
ATOM 679 O O . VAL A 1 94 ? -5.932 8.906 8.326 1.00 86.50 94 VAL A O 1
ATOM 682 N N . GLY A 1 95 ? -4.894 10.146 9.885 1.00 83.88 95 GLY A N 1
ATOM 683 C CA . GLY A 1 95 ? -6.046 10.362 10.752 1.00 83.88 95 GLY A CA 1
ATOM 684 C C . GLY A 1 95 ? -6.406 11.843 10.773 1.00 83.88 95 GLY A C 1
ATOM 685 O O . GLY A 1 95 ? -5.525 12.698 10.769 1.00 83.88 95 GLY A O 1
ATOM 686 N N . SER A 1 96 ? -7.699 12.168 10.780 1.00 80.69 96 SER A N 1
ATOM 687 C CA . SER A 1 96 ? -8.153 13.567 10.757 1.00 80.69 96 SER A CA 1
ATOM 688 C C . SER A 1 96 ? -9.244 13.860 11.792 1.00 80.69 96 SER A C 1
ATOM 690 O O . SER A 1 96 ? -10.250 14.492 11.453 1.00 80.69 96 SER A O 1
ATOM 692 N N . LYS A 1 97 ? -9.110 13.350 13.029 1.00 80.56 97 LYS A N 1
ATOM 693 C CA . LYS A 1 97 ? -10.172 13.421 14.055 1.00 80.56 97 LYS A CA 1
ATOM 694 C C . LYS A 1 97 ? -11.527 13.004 13.479 1.00 80.56 97 LYS A C 1
ATOM 696 O O . LYS A 1 97 ? -12.542 13.680 13.638 1.00 80.56 97 LYS A O 1
ATOM 701 N N . LYS A 1 98 ? -11.506 11.925 12.698 1.00 83.75 98 LYS A N 1
ATOM 702 C CA . LYS A 1 98 ? -12.668 11.251 12.112 1.00 83.75 98 LYS A CA 1
ATOM 703 C C . LYS A 1 98 ? -12.821 9.894 12.801 1.00 83.75 98 LYS A C 1
ATOM 705 O O . LYS A 1 98 ? -11.868 9.433 13.425 1.00 83.75 98 LYS A O 1
ATOM 710 N N . PRO A 1 99 ? -13.995 9.250 12.699 1.00 82.00 99 PRO A N 1
ATOM 711 C CA . PRO A 1 99 ? -14.191 7.920 13.271 1.00 82.00 99 PRO A CA 1
ATOM 712 C C . PRO A 1 99 ? -13.502 6.809 12.459 1.00 82.00 99 PRO A C 1
ATOM 714 O O . PRO A 1 99 ? -13.711 5.637 12.741 1.00 82.00 99 PRO A O 1
ATOM 717 N N . PHE A 1 100 ? -12.739 7.163 11.425 1.00 82.50 100 PHE A N 1
ATOM 718 C CA . PHE A 1 100 ? -12.036 6.237 10.549 1.00 82.50 100 PHE A CA 1
ATOM 719 C C . PHE A 1 100 ? -10.656 6.793 10.202 1.00 82.50 100 PHE A C 1
ATOM 721 O O . PHE A 1 100 ? -10.448 8.012 10.182 1.00 82.50 100 PHE A O 1
ATOM 728 N N . LEU A 1 101 ? -9.740 5.882 9.889 1.00 86.50 101 LEU A N 1
ATOM 729 C CA . LEU A 1 101 ? -8.434 6.190 9.325 1.00 86.50 101 LEU A CA 1
ATOM 730 C C . LEU A 1 101 ? -8.502 6.119 7.801 1.00 86.50 101 LEU A C 1
ATOM 732 O O . LEU A 1 101 ? -9.376 5.484 7.215 1.00 86.50 101 LEU A O 1
ATOM 736 N N . SER A 1 102 ? -7.594 6.818 7.138 1.00 88.38 102 SER A N 1
ATOM 737 C CA . SER A 1 102 ? -7.383 6.700 5.699 1.00 88.38 102 SER A CA 1
ATOM 738 C C . SER A 1 102 ? -5.936 6.312 5.454 1.00 88.38 102 SER A C 1
ATOM 740 O O . SER A 1 102 ? -5.051 6.790 6.154 1.00 88.38 102 SER A O 1
ATOM 742 N N . CYS A 1 103 ? -5.670 5.479 4.453 1.00 90.12 103 CYS A N 1
ATOM 743 C CA . CYS A 1 103 ? -4.306 5.224 4.002 1.00 90.12 103 CYS A CA 1
ATOM 744 C C . CYS A 1 103 ? -4.094 5.703 2.570 1.00 90.12 103 CYS A C 1
ATOM 746 O O . CYS A 1 103 ? -4.980 5.636 1.715 1.00 90.12 103 CYS A O 1
ATOM 748 N N . MET A 1 104 ? -2.876 6.159 2.309 1.00 91.44 104 MET A N 1
ATOM 749 C CA . MET A 1 104 ? -2.335 6.313 0.971 1.00 91.44 104 MET A CA 1
ATOM 750 C C . MET A 1 104 ? -1.323 5.200 0.730 1.00 91.44 104 MET A C 1
ATOM 752 O O . MET A 1 104 ? -0.485 4.912 1.582 1.00 91.44 104 MET A O 1
ATOM 756 N N . LEU A 1 105 ? -1.411 4.579 -0.442 1.00 91.81 105 LEU A N 1
ATOM 757 C CA . LEU A 1 105 ? -0.521 3.504 -0.859 1.00 91.81 105 LEU A CA 1
ATOM 758 C C . LEU A 1 105 ? 0.193 3.905 -2.143 1.00 91.81 105 LEU A C 1
ATOM 760 O O . LEU A 1 105 ? -0.439 4.389 -3.086 1.00 91.81 105 LEU A O 1
ATOM 764 N N . THR A 1 106 ? 1.477 3.590 -2.210 1.00 92.50 106 THR A N 1
ATOM 765 C CA . THR A 1 106 ? 2.276 3.657 -3.431 1.00 92.50 106 THR A CA 1
ATOM 766 C C . THR A 1 106 ? 2.634 2.240 -3.838 1.00 92.50 106 THR A C 1
ATOM 768 O O . THR A 1 106 ? 3.337 1.549 -3.106 1.00 92.50 106 THR A O 1
ATOM 771 N N . LEU A 1 107 ? 2.151 1.786 -4.993 1.00 93.56 107 LEU A N 1
ATOM 772 C CA . LEU A 1 107 ? 2.510 0.468 -5.524 1.00 93.56 107 LEU A CA 1
ATOM 773 C C . LEU A 1 107 ? 3.995 0.419 -5.891 1.00 93.56 107 LEU A C 1
ATOM 775 O O . LEU A 1 107 ? 4.562 1.429 -6.306 1.00 93.56 107 LEU A O 1
ATOM 779 N N . LYS A 1 108 ? 4.601 -0.765 -5.786 1.00 93.81 108 LYS A N 1
ATOM 780 C CA . LYS A 1 108 ? 5.961 -0.988 -6.277 1.00 93.81 108 LYS A CA 1
ATOM 781 C C . LYS A 1 108 ? 5.991 -0.859 -7.796 1.00 93.81 108 LYS A C 1
ATOM 783 O O . LYS A 1 108 ? 5.290 -1.583 -8.508 1.00 93.81 108 LYS A O 1
ATOM 788 N N . THR A 1 109 ? 6.825 0.048 -8.280 1.00 94.75 109 THR A N 1
ATOM 789 C CA . THR A 1 109 ? 7.113 0.275 -9.695 1.00 94.75 109 THR A CA 1
ATOM 790 C C . THR A 1 109 ? 8.610 0.241 -9.941 1.00 94.75 109 THR A C 1
ATOM 792 O O . THR A 1 109 ? 9.401 0.355 -9.007 1.00 94.75 109 THR A O 1
ATOM 795 N N . HIS A 1 110 ? 9.027 0.159 -11.202 1.00 92.19 110 HIS A N 1
ATOM 796 C CA . HIS A 1 110 ? 10.448 0.324 -11.521 1.00 92.19 110 HIS A CA 1
ATOM 797 C C . HIS A 1 110 ? 11.001 1.679 -11.054 1.00 92.19 110 HIS A C 1
ATOM 799 O O . HIS A 1 110 ? 12.158 1.769 -10.650 1.00 92.19 110 HIS A O 1
ATOM 805 N N . GLY A 1 111 ? 10.169 2.727 -11.051 1.00 89.69 111 GLY A N 1
ATOM 806 C CA . GLY A 1 111 ? 10.532 4.026 -10.490 1.00 89.69 111 GLY A CA 1
ATOM 807 C C . GLY A 1 111 ? 10.738 3.985 -8.972 1.00 89.69 111 GLY A C 1
ATOM 808 O O . GLY A 1 111 ? 11.703 4.568 -8.485 1.00 89.69 111 GLY A O 1
ATOM 809 N N . SER A 1 112 ? 9.883 3.277 -8.222 1.00 89.12 112 SER A N 1
ATOM 810 C CA . SER A 1 112 ? 10.066 3.141 -6.770 1.00 89.12 112 SER A CA 1
ATOM 811 C C . SER A 1 112 ? 11.292 2.294 -6.425 1.00 89.12 112 SER A C 1
ATOM 813 O O . SER A 1 112 ? 12.048 2.671 -5.542 1.00 89.12 112 SER A O 1
ATOM 815 N N . GLU A 1 113 ? 11.545 1.202 -7.156 1.00 88.44 113 GLU A N 1
ATOM 816 C CA . GLU A 1 113 ? 12.751 0.378 -6.963 1.00 88.44 113 GLU A CA 1
ATOM 817 C C . GLU A 1 113 ? 14.041 1.147 -7.286 1.00 88.44 113 GLU A C 1
ATOM 819 O O . GLU A 1 113 ? 15.082 0.915 -6.671 1.00 88.44 113 GLU A O 1
ATOM 824 N N . ALA A 1 114 ? 13.999 2.051 -8.269 1.00 87.62 114 ALA A N 1
ATOM 825 C CA . ALA A 1 114 ? 15.119 2.935 -8.566 1.00 87.62 114 ALA A CA 1
ATOM 826 C C . ALA A 1 114 ? 15.352 3.946 -7.434 1.00 87.62 114 ALA A C 1
ATOM 828 O O . ALA A 1 114 ? 16.501 4.120 -7.027 1.00 87.62 114 ALA A O 1
ATOM 829 N N . ALA A 1 115 ? 14.282 4.528 -6.875 1.00 87.19 115 ALA A N 1
ATOM 830 C CA . ALA A 1 115 ? 14.366 5.419 -5.715 1.00 87.19 115 ALA A CA 1
ATOM 831 C C . ALA A 1 115 ? 15.006 4.720 -4.506 1.00 87.19 115 ALA A C 1
ATOM 833 O O . ALA A 1 115 ? 15.908 5.269 -3.881 1.00 87.19 115 ALA A O 1
ATOM 834 N N . GLU A 1 116 ? 14.591 3.483 -4.216 1.00 85.50 116 GLU A N 1
ATOM 835 C CA . GLU A 1 116 ? 15.143 2.670 -3.122 1.00 85.50 116 GLU A CA 1
ATOM 836 C C . GLU A 1 116 ? 16.640 2.372 -3.304 1.00 85.50 116 GLU A C 1
ATOM 838 O O . GLU A 1 116 ? 17.368 2.203 -2.329 1.00 85.50 116 GLU A O 1
ATOM 843 N N . LYS A 1 117 ? 17.122 2.342 -4.551 1.00 86.88 117 LYS A N 1
ATOM 844 C CA . LYS A 1 117 ? 18.542 2.160 -4.893 1.00 86.88 117 LYS A CA 1
ATOM 845 C C . LYS A 1 117 ? 19.324 3.478 -4.963 1.00 86.88 117 LYS A C 1
ATOM 847 O O . LYS A 1 117 ? 20.495 3.458 -5.339 1.00 86.88 117 LYS A O 1
ATOM 852 N N . GLY A 1 118 ? 18.699 4.611 -4.638 1.00 85.19 118 GLY A N 1
ATOM 853 C CA . GLY A 1 118 ? 19.314 5.939 -4.700 1.00 85.19 118 GLY A CA 1
ATOM 854 C C . GLY A 1 118 ? 19.464 6.504 -6.116 1.00 85.19 118 GLY A C 1
ATOM 855 O O . GLY A 1 118 ? 20.225 7.447 -6.320 1.00 85.19 118 GLY A O 1
ATOM 856 N N . ALA A 1 119 ? 18.767 5.939 -7.105 1.00 86.88 119 ALA A N 1
ATOM 857 C CA . ALA A 1 119 ? 18.727 6.463 -8.466 1.00 86.88 119 ALA A CA 1
ATOM 858 C C . ALA A 1 119 ? 17.502 7.369 -8.668 1.00 86.88 119 ALA A C 1
ATOM 860 O O . ALA A 1 119 ? 16.455 7.166 -8.055 1.00 86.88 119 ALA A O 1
ATOM 861 N N . ASP A 1 120 ? 17.609 8.353 -9.567 1.00 84.94 120 ASP A N 1
ATOM 862 C CA . ASP A 1 120 ? 16.472 9.210 -9.920 1.00 84.94 120 ASP A CA 1
ATOM 863 C C . ASP A 1 120 ? 15.379 8.369 -10.609 1.00 84.94 120 ASP A C 1
ATOM 865 O O . ASP A 1 120 ? 15.642 7.801 -11.677 1.00 84.94 120 ASP A O 1
ATOM 869 N N . PRO A 1 121 ? 14.144 8.300 -10.077 1.00 82.44 121 PRO A N 1
ATOM 870 C CA . PRO A 1 121 ? 13.045 7.553 -10.690 1.00 82.44 121 PRO A CA 1
ATOM 871 C C . PRO A 1 121 ? 12.769 7.956 -12.137 1.00 82.44 121 PRO A C 1
ATOM 873 O O . PRO A 1 121 ? 12.322 7.133 -12.931 1.00 82.44 121 PRO A O 1
ATOM 876 N N . LYS A 1 122 ? 13.049 9.213 -12.504 1.00 83.62 122 LYS A N 1
ATOM 877 C CA . LYS A 1 122 ? 12.838 9.730 -13.866 1.00 83.62 122 LYS A CA 1
ATOM 878 C C . LYS A 1 122 ? 13.880 9.244 -14.870 1.00 83.62 122 LYS A C 1
ATOM 880 O O . LYS A 1 122 ? 13.659 9.367 -16.071 1.00 83.62 122 LYS A O 1
ATOM 885 N N . SER A 1 123 ? 14.999 8.701 -14.394 1.00 84.88 123 SER A N 1
ATOM 886 C CA . SER A 1 123 ? 16.042 8.129 -15.249 1.00 84.88 123 SER A CA 1
ATOM 887 C C . SER A 1 123 ? 15.659 6.758 -15.821 1.00 84.88 123 SER A C 1
ATOM 889 O O . SER A 1 123 ? 16.273 6.296 -16.782 1.00 84.88 123 SER A O 1
ATOM 891 N N . VAL A 1 124 ? 14.627 6.113 -15.264 1.00 87.75 124 VAL A N 1
ATOM 892 C CA . VAL A 1 124 ? 14.140 4.809 -15.721 1.00 87.75 124 VAL A CA 1
ATOM 893 C C . VAL A 1 124 ? 13.192 4.992 -16.914 1.00 87.75 124 VAL A C 1
ATOM 895 O O . VAL A 1 124 ? 12.306 5.842 -16.845 1.00 87.75 124 VAL A O 1
ATOM 898 N N . PRO A 1 125 ? 13.299 4.182 -17.987 1.00 82.94 125 PRO A N 1
ATOM 899 C CA . PRO A 1 125 ? 12.425 4.298 -19.159 1.00 82.94 125 PRO A CA 1
ATOM 900 C C . PRO A 1 125 ? 10.925 4.125 -18.865 1.00 82.94 125 PRO A C 1
ATOM 902 O O . PRO A 1 125 ? 10.092 4.722 -19.543 1.00 82.94 125 PRO A O 1
ATOM 905 N N . THR A 1 126 ? 10.573 3.312 -17.864 1.00 88.81 126 THR A N 1
ATOM 906 C CA . THR A 1 126 ? 9.185 2.950 -17.527 1.00 88.81 126 THR A CA 1
ATOM 907 C C . THR A 1 126 ? 8.899 3.082 -16.022 1.00 88.81 126 THR A C 1
ATOM 909 O O . THR A 1 126 ? 8.636 2.102 -15.326 1.00 88.81 126 THR A O 1
ATOM 912 N N . PRO A 1 127 ? 8.912 4.306 -15.464 1.00 88.12 127 PRO A N 1
ATOM 913 C CA . PRO A 1 127 ? 8.870 4.515 -14.014 1.00 88.12 127 PRO A CA 1
ATOM 914 C C . PRO A 1 127 ? 7.523 4.153 -13.367 1.00 88.12 127 PRO A C 1
ATOM 916 O O . PRO A 1 127 ? 7.455 3.946 -12.155 1.00 88.12 127 PRO A O 1
ATOM 919 N N . PHE A 1 128 ? 6.453 4.076 -14.164 1.00 92.00 128 PHE A N 1
ATOM 920 C CA . PHE A 1 128 ? 5.092 3.757 -13.716 1.00 92.00 128 PHE A CA 1
ATOM 921 C C . PHE A 1 128 ? 4.697 2.294 -13.939 1.00 92.00 128 PHE A C 1
ATOM 923 O O . PHE A 1 128 ? 3.601 1.897 -13.529 1.00 92.00 128 PHE A O 1
ATOM 930 N N . ASP A 1 129 ? 5.551 1.508 -14.593 1.00 94.81 129 ASP A N 1
ATOM 931 C CA . ASP A 1 129 ? 5.309 0.082 -14.779 1.00 94.81 129 ASP A CA 1
ATOM 932 C C . ASP A 1 129 ? 5.487 -0.637 -13.446 1.00 94.81 129 ASP A C 1
ATOM 934 O O . ASP A 1 129 ? 6.376 -0.309 -12.654 1.00 94.81 129 ASP A O 1
ATOM 938 N N . LEU A 1 130 ? 4.590 -1.584 -13.177 1.00 93.94 130 LEU A N 1
ATOM 939 C CA . LEU A 1 130 ? 4.601 -2.349 -11.941 1.00 93.94 130 LEU A CA 1
ATOM 940 C C . LEU A 1 130 ? 5.901 -3.145 -11.849 1.00 93.94 130 LEU A C 1
ATOM 942 O O . LEU A 1 130 ? 6.313 -3.806 -12.799 1.00 93.94 130 LEU A O 1
ATOM 946 N N . ALA A 1 131 ? 6.513 -3.111 -10.673 1.00 94.44 131 ALA A N 1
ATOM 947 C CA . ALA A 1 131 ? 7.663 -3.940 -10.368 1.00 94.44 131 ALA A CA 1
ATOM 948 C C . ALA A 1 131 ? 7.256 -5.414 -10.230 1.00 94.44 131 ALA A C 1
ATOM 950 O O . ALA A 1 131 ? 6.073 -5.750 -10.114 1.00 94.44 131 ALA A O 1
ATOM 951 N N . GLU A 1 132 ? 8.245 -6.305 -10.171 1.00 94.06 132 GLU A N 1
ATOM 952 C CA . GLU A 1 132 ? 8.022 -7.750 -10.101 1.00 94.06 132 GLU A CA 1
ATOM 953 C C . GLU A 1 132 ? 7.074 -8.182 -8.959 1.00 94.06 132 GLU A C 1
ATOM 955 O O . GLU A 1 132 ? 6.139 -8.938 -9.243 1.00 94.06 132 GLU A O 1
ATOM 960 N N . PRO A 1 133 ? 7.187 -7.676 -7.711 1.00 93.25 133 PRO A N 1
ATOM 961 C CA . PRO A 1 133 ? 6.254 -8.050 -6.643 1.00 93.25 133 PRO A CA 1
ATOM 962 C C . PRO A 1 133 ? 4.797 -7.675 -6.953 1.00 93.25 133 PRO A C 1
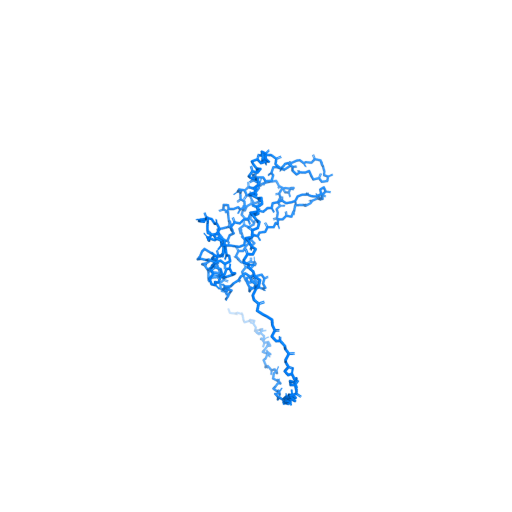ATOM 964 O O . PRO A 1 133 ? 3.880 -8.467 -6.727 1.00 93.25 133 PRO A O 1
ATOM 967 N N . ALA A 1 134 ? 4.573 -6.488 -7.524 1.00 93.19 134 ALA A N 1
ATOM 968 C CA . ALA A 1 134 ? 3.239 -6.013 -7.878 1.00 93.19 134 ALA A CA 1
ATOM 969 C C . ALA A 1 134 ? 2.673 -6.738 -9.112 1.00 93.19 134 ALA A C 1
ATOM 971 O O . ALA A 1 134 ? 1.491 -7.087 -9.130 1.00 93.19 134 ALA A O 1
ATOM 972 N N . LEU A 1 135 ? 3.511 -7.050 -10.105 1.00 94.38 135 LEU A N 1
ATOM 973 C CA . LEU A 1 135 ? 3.131 -7.874 -11.256 1.00 94.38 135 LEU A CA 1
ATOM 974 C C . LEU A 1 135 ? 2.776 -9.304 -10.846 1.00 94.38 135 LEU A C 1
ATOM 976 O O . LEU A 1 135 ? 1.827 -9.880 -11.377 1.00 94.38 135 LEU A O 1
ATOM 980 N N . ASN A 1 136 ? 3.518 -9.888 -9.906 1.00 94.81 136 ASN A N 1
ATOM 981 C CA . ASN A 1 136 ? 3.239 -11.228 -9.397 1.00 94.81 136 ASN A CA 1
ATOM 982 C C . ASN A 1 136 ? 1.894 -11.271 -8.671 1.00 94.81 136 ASN A C 1
ATOM 984 O O . ASN A 1 136 ? 1.112 -12.198 -8.901 1.00 94.81 136 ASN A O 1
ATOM 988 N N . LEU A 1 137 ? 1.579 -10.242 -7.876 1.00 93.44 137 LEU A N 1
ATOM 989 C CA . LEU A 1 137 ? 0.249 -10.097 -7.290 1.00 93.44 137 LEU A CA 1
ATOM 990 C C . LEU A 1 137 ? -0.825 -9.984 -8.377 1.00 93.44 137 LEU A C 1
ATOM 992 O O . LEU A 1 137 ? -1.807 -10.721 -8.322 1.00 93.44 137 LEU A O 1
ATOM 996 N N . ALA A 1 138 ? -0.623 -9.129 -9.387 1.00 93.25 138 ALA A N 1
ATOM 997 C CA . ALA A 1 138 ? -1.576 -8.950 -10.482 1.00 93.25 138 ALA A CA 1
ATOM 998 C C . ALA A 1 138 ? -1.873 -10.271 -11.206 1.00 93.25 138 ALA A C 1
ATOM 1000 O O . ALA A 1 138 ? -3.031 -10.672 -11.323 1.00 93.25 138 ALA A O 1
ATOM 1001 N N . LYS A 1 139 ? -0.830 -11.015 -11.587 1.00 94.94 139 LYS A N 1
ATOM 1002 C CA . LYS A 1 139 ? -0.962 -12.330 -12.230 1.00 94.94 139 LYS A CA 1
ATOM 1003 C C . LYS A 1 139 ? -1.683 -13.338 -11.336 1.00 94.94 139 LYS A C 1
ATOM 1005 O O . LYS A 1 139 ? -2.571 -14.042 -11.812 1.00 94.94 139 LYS A O 1
ATOM 1010 N N . LYS A 1 140 ? -1.340 -13.390 -10.043 1.00 94.94 140 LYS A N 1
ATOM 1011 C CA . LYS A 1 140 ? -1.955 -14.305 -9.066 1.00 94.94 140 LYS A CA 1
ATOM 1012 C C . LYS A 1 140 ? -3.466 -14.102 -8.961 1.00 94.94 140 LYS A C 1
ATOM 1014 O O . LYS A 1 140 ? -4.196 -15.074 -8.793 1.00 94.94 140 LYS A O 1
ATOM 1019 N N . VAL A 1 141 ? -3.930 -12.859 -9.072 1.00 94.12 141 VAL A N 1
ATOM 1020 C CA . VAL A 1 141 ? -5.354 -12.510 -8.949 1.00 94.12 141 VAL A CA 1
ATOM 1021 C C . VAL A 1 141 ? -6.082 -12.414 -10.291 1.00 94.12 141 VAL A C 1
ATOM 1023 O O . VAL A 1 141 ? -7.246 -12.018 -10.327 1.00 94.12 141 VAL A O 1
ATOM 1026 N N . GLY A 1 142 ? -5.416 -12.780 -11.392 1.00 93.50 142 GLY A N 1
ATOM 1027 C CA . GLY A 1 142 ? -5.978 -12.728 -12.744 1.00 93.50 142 GLY A CA 1
ATOM 1028 C C . GLY A 1 142 ? -6.141 -11.311 -13.306 1.00 93.50 142 GLY A C 1
ATOM 1029 O O . GLY A 1 142 ? -6.905 -11.118 -14.248 1.00 93.50 142 GLY A O 1
ATOM 1030 N N . SER A 1 143 ? -5.450 -10.324 -12.733 1.00 94.75 143 SER A N 1
ATOM 1031 C CA . SER A 1 143 ? -5.391 -8.954 -13.241 1.00 94.75 143 SER A CA 1
ATOM 1032 C C . SER A 1 143 ? -4.442 -8.863 -14.438 1.00 94.75 143 SER A C 1
ATOM 1034 O O . SER A 1 143 ? -3.376 -9.481 -14.458 1.00 94.75 143 SER A O 1
ATOM 1036 N N . SER A 1 144 ? -4.817 -8.053 -15.429 1.00 93.75 144 SER A N 1
ATOM 1037 C CA . SER A 1 144 ? -3.982 -7.752 -16.598 1.00 93.75 144 SER A CA 1
ATOM 1038 C C . SER A 1 144 ? -3.174 -6.461 -16.441 1.00 93.75 144 SER A C 1
ATOM 1040 O O . SER A 1 144 ? -2.628 -5.966 -17.425 1.00 93.75 144 SER A O 1
ATOM 1042 N N . ALA A 1 145 ? -3.142 -5.872 -15.243 1.00 94.31 145 ALA A N 1
ATOM 1043 C CA . ALA A 1 145 ? -2.464 -4.608 -15.005 1.00 94.31 145 ALA A CA 1
ATOM 1044 C C . ALA A 1 145 ? -0.940 -4.758 -15.115 1.00 94.31 145 ALA A C 1
ATOM 1046 O O . ALA A 1 145 ? -0.337 -5.580 -14.426 1.00 94.31 145 ALA A O 1
ATOM 1047 N N . THR A 1 146 ? -0.316 -3.921 -15.944 1.00 94.25 146 THR A N 1
ATOM 1048 C CA . THR A 1 146 ? 1.148 -3.850 -16.081 1.00 94.25 146 THR A CA 1
ATOM 1049 C C . THR A 1 146 ? 1.740 -2.547 -15.559 1.00 94.25 146 THR A C 1
ATOM 1051 O O . THR A 1 146 ? 2.944 -2.466 -15.350 1.00 94.25 146 THR A O 1
ATOM 1054 N N . ASN A 1 147 ? 0.910 -1.537 -15.297 1.00 95.00 147 ASN A N 1
ATOM 1055 C CA . ASN A 1 147 ? 1.316 -0.251 -14.731 1.00 95.00 147 ASN A CA 1
ATOM 1056 C C . ASN A 1 147 ? 0.341 0.223 -13.644 1.00 95.00 147 ASN A C 1
ATOM 1058 O O . ASN A 1 147 ? -0.771 -0.296 -13.507 1.00 95.00 147 ASN A O 1
ATOM 1062 N N . VAL A 1 148 ? 0.747 1.241 -12.881 1.00 93.44 148 VAL A N 1
ATOM 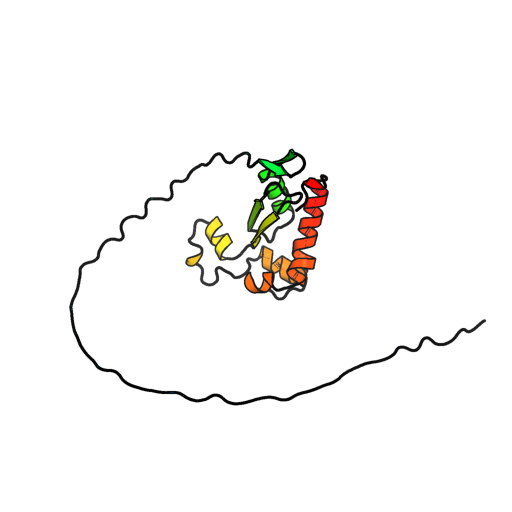1063 C CA . VAL A 1 148 ? -0.044 1.787 -11.759 1.00 93.44 148 VAL A CA 1
ATOM 1064 C C . VAL A 1 148 ? -1.419 2.288 -12.199 1.00 93.44 148 VAL A C 1
ATOM 1066 O O . VAL A 1 148 ? -2.401 2.122 -11.473 1.00 93.44 148 VAL A O 1
ATOM 1069 N N . HIS A 1 149 ? -1.519 2.892 -13.386 1.00 93.25 149 HIS A N 1
ATOM 1070 C CA . HIS A 1 149 ? -2.781 3.449 -13.867 1.00 93.25 149 HIS A CA 1
ATOM 1071 C C . HIS A 1 149 ? -3.817 2.349 -14.124 1.00 93.25 149 HIS A C 1
ATOM 1073 O O . HIS A 1 149 ? -4.963 2.462 -13.687 1.00 93.25 149 HIS A O 1
ATOM 1079 N N . GLN A 1 150 ? -3.391 1.256 -14.759 1.00 94.94 150 GLN A N 1
ATOM 1080 C CA . GLN A 1 150 ? -4.220 0.073 -14.970 1.00 94.94 150 GLN A CA 1
ATOM 1081 C C . GLN A 1 150 ? -4.563 -0.612 -13.647 1.00 94.94 150 GLN A C 1
ATOM 1083 O O . GLN A 1 150 ? -5.728 -0.907 -13.407 1.00 94.94 150 GLN A O 1
ATOM 1088 N N . ALA A 1 151 ? -3.588 -0.791 -12.750 1.00 93.00 151 ALA A N 1
ATOM 1089 C CA . ALA A 1 151 ? -3.804 -1.431 -11.450 1.00 93.00 151 ALA A CA 1
ATOM 1090 C C . ALA A 1 151 ? -4.857 -0.702 -10.601 1.00 93.00 151 ALA A C 1
ATOM 1092 O O . ALA A 1 151 ? -5.650 -1.327 -9.899 1.00 93.00 151 ALA A O 1
ATOM 1093 N N . ARG A 1 152 ? -4.911 0.633 -10.699 1.00 92.50 152 ARG A N 1
ATOM 1094 C CA . ARG A 1 152 ? -5.918 1.458 -10.019 1.00 92.50 152 ARG A CA 1
ATOM 1095 C C . ARG A 1 152 ? -7.336 1.234 -10.557 1.00 92.50 152 ARG A C 1
ATOM 1097 O O . ARG A 1 152 ? -8.302 1.356 -9.800 1.00 92.50 152 ARG A O 1
ATOM 1104 N N . GLN A 1 153 ? -7.469 0.963 -11.852 1.00 94.00 153 GLN A N 1
ATOM 1105 C CA . GLN A 1 153 ? -8.756 0.749 -12.519 1.00 94.00 153 GLN A CA 1
ATOM 1106 C C . GLN A 1 153 ? -9.192 -0.723 -12.485 1.00 94.00 153 GLN A C 1
ATOM 1108 O O . GLN A 1 153 ? -10.383 -1.017 -12.585 1.00 94.00 153 GLN A O 1
ATOM 1113 N N . ASP A 1 154 ? -8.247 -1.643 -12.299 1.00 94.44 154 ASP A N 1
ATOM 1114 C CA . ASP A 1 154 ? -8.505 -3.074 -12.267 1.00 94.44 154 ASP A CA 1
ATOM 1115 C C . ASP A 1 154 ? -9.180 -3.492 -10.951 1.00 94.44 154 ASP A C 1
ATOM 1117 O O . ASP A 1 154 ? -8.629 -3.408 -9.848 1.00 94.44 154 ASP A O 1
ATOM 1121 N N . THR A 1 155 ? -10.418 -3.967 -11.079 1.00 94.38 155 THR A N 1
ATOM 1122 C CA . THR A 1 155 ? -11.221 -4.417 -9.940 1.00 94.38 155 THR A CA 1
ATOM 1123 C C . THR A 1 155 ? -10.679 -5.708 -9.335 1.00 94.38 155 THR A C 1
ATOM 1125 O O . THR A 1 155 ? -10.734 -5.853 -8.118 1.00 94.38 155 THR A O 1
ATOM 1128 N N . ALA A 1 156 ? -10.121 -6.624 -10.131 1.00 93.69 156 ALA A N 1
ATOM 1129 C CA . ALA A 1 156 ? -9.534 -7.858 -9.617 1.00 93.69 156 ALA A CA 1
ATOM 1130 C C . ALA A 1 156 ? -8.271 -7.557 -8.804 1.00 93.69 156 ALA A C 1
ATOM 1132 O O . ALA A 1 156 ? -8.117 -8.080 -7.700 1.00 93.69 156 ALA A O 1
ATOM 1133 N N . PHE A 1 157 ? -7.421 -6.645 -9.289 1.00 93.38 157 PHE A N 1
ATOM 1134 C CA . PHE A 1 157 ? -6.235 -6.208 -8.547 1.00 93.38 157 PHE A CA 1
ATOM 1135 C C . PHE A 1 157 ? -6.603 -5.615 -7.182 1.00 93.38 157 PHE A C 1
ATOM 1137 O O . PHE A 1 157 ? -6.040 -5.984 -6.151 1.00 93.38 157 PHE A O 1
ATOM 1144 N N . ARG A 1 158 ? -7.607 -4.734 -7.150 1.00 92.00 158 ARG A N 1
ATOM 1145 C CA . ARG A 1 158 ? -8.063 -4.103 -5.907 1.00 92.00 158 ARG A CA 1
ATOM 1146 C C . ARG A 1 158 ? -8.770 -5.081 -4.973 1.00 92.00 158 ARG A C 1
ATOM 1148 O O . ARG A 1 158 ? -8.395 -5.180 -3.809 1.00 92.00 158 ARG A O 1
ATOM 1155 N N . ALA A 1 159 ? -9.786 -5.781 -5.471 1.00 91.38 159 ALA A N 1
ATOM 1156 C CA . ALA A 1 159 ? -10.677 -6.589 -4.645 1.00 91.38 159 ALA A CA 1
ATOM 1157 C C . ALA A 1 159 ? -10.049 -7.910 -4.193 1.00 91.38 159 ALA A C 1
ATOM 1159 O O . ALA A 1 159 ? -10.296 -8.345 -3.074 1.00 91.38 159 ALA A O 1
ATOM 1160 N N . ASN A 1 160 ? -9.225 -8.529 -5.040 1.00 92.38 160 ASN A N 1
ATOM 1161 C CA . ASN A 1 160 ? -8.635 -9.838 -4.760 1.00 92.38 160 ASN A CA 1
ATOM 1162 C C . ASN A 1 160 ? -7.138 -9.754 -4.441 1.00 92.38 160 ASN A C 1
ATOM 1164 O O . ASN A 1 160 ? -6.587 -10.704 -3.894 1.00 92.38 160 ASN A O 1
ATOM 1168 N N . GLY A 1 161 ? -6.471 -8.650 -4.795 1.00 90.69 161 GLY A N 1
ATOM 1169 C CA . GLY A 1 161 ? -5.059 -8.426 -4.483 1.00 90.69 161 GLY A CA 1
ATOM 1170 C C . GLY A 1 161 ? -4.870 -7.649 -3.190 1.00 90.69 161 GLY A C 1
ATOM 1171 O O . GLY A 1 161 ? -4.303 -8.171 -2.236 1.00 90.69 161 GLY A O 1
ATOM 1172 N N . LEU A 1 162 ? -5.356 -6.407 -3.149 1.00 91.81 162 LEU A N 1
ATOM 1173 C CA . LEU A 1 162 ? -5.095 -5.499 -2.028 1.00 91.81 162 LEU A CA 1
ATOM 1174 C C . LEU A 1 162 ? -6.021 -5.737 -0.828 1.00 91.81 162 LEU A C 1
ATOM 1176 O O . LEU A 1 162 ? -5.536 -5.832 0.298 1.00 91.81 162 LEU A O 1
ATOM 1180 N N . LEU A 1 163 ? -7.339 -5.853 -1.041 1.00 91.06 163 LEU A N 1
ATOM 1181 C CA . LEU A 1 163 ? -8.302 -5.984 0.067 1.00 91.06 163 LEU A CA 1
ATOM 1182 C C . LEU A 1 163 ? -8.034 -7.176 1.003 1.00 91.06 163 LEU A C 1
ATOM 1184 O O . LEU A 1 163 ? -8.190 -6.999 2.210 1.00 91.06 163 LEU A O 1
ATOM 1188 N N . PRO A 1 164 ? -7.608 -8.365 0.531 1.00 92.56 164 PRO A N 1
ATOM 1189 C CA . PRO A 1 164 ? -7.266 -9.454 1.442 1.00 92.56 164 PRO A CA 1
ATOM 1190 C C . PRO A 1 164 ? -6.082 -9.121 2.355 1.00 92.56 164 PRO A C 1
ATOM 1192 O O . PRO A 1 164 ? -6.114 -9.479 3.530 1.00 92.56 164 PRO A O 1
ATOM 1195 N N . GLY A 1 165 ? -5.077 -8.396 1.849 1.00 91.00 165 GLY A N 1
ATOM 1196 C CA . GLY A 1 165 ? -3.949 -7.921 2.655 1.00 91.00 165 GLY A CA 1
ATOM 1197 C C . GLY A 1 165 ? -4.387 -6.916 3.720 1.00 91.00 165 GLY A C 1
ATOM 1198 O O . GLY A 1 165 ? -4.014 -7.052 4.881 1.00 91.00 165 GLY A O 1
ATOM 1199 N N . PHE A 1 166 ? -5.275 -5.981 3.364 1.00 90.56 166 PHE A N 1
ATOM 1200 C CA . PHE A 1 166 ? -5.910 -5.081 4.336 1.00 90.56 166 PHE A CA 1
ATOM 1201 C C . PHE A 1 166 ? -6.712 -5.836 5.392 1.00 90.56 166 PHE A C 1
ATOM 1203 O O . PHE A 1 166 ? -6.587 -5.562 6.580 1.00 90.56 166 PHE A O 1
ATOM 1210 N N . SER A 1 167 ? -7.503 -6.829 4.985 1.00 90.94 167 SER A N 1
ATOM 1211 C CA . SER A 1 167 ? -8.272 -7.641 5.927 1.00 90.94 167 SER A CA 1
ATOM 1212 C C . SER A 1 167 ? -7.367 -8.413 6.890 1.00 90.94 167 SER A C 1
ATOM 1214 O O . SER A 1 167 ? -7.714 -8.526 8.062 1.00 90.94 167 SER A O 1
ATOM 1216 N N . ALA A 1 168 ? -6.236 -8.946 6.421 1.00 90.94 168 ALA A N 1
ATOM 1217 C CA . ALA A 1 168 ? -5.269 -9.645 7.266 1.00 90.94 168 ALA A CA 1
ATOM 1218 C C . ALA A 1 168 ? -4.581 -8.685 8.249 1.00 90.94 168 ALA A C 1
ATOM 1220 O O . ALA A 1 168 ? -4.510 -8.975 9.443 1.00 90.94 168 ALA A O 1
ATOM 1221 N N . ALA A 1 169 ? -4.167 -7.508 7.775 1.00 90.25 169 ALA A N 1
ATOM 1222 C CA . ALA A 1 169 ? -3.610 -6.457 8.621 1.00 90.25 169 ALA A CA 1
ATOM 1223 C C . ALA A 1 169 ? -4.611 -6.002 9.697 1.00 90.25 169 ALA A C 1
ATOM 1225 O O . ALA A 1 169 ? -4.277 -5.960 10.878 1.00 90.25 169 ALA A O 1
ATOM 1226 N N . ASN A 1 170 ? -5.868 -5.756 9.317 1.00 88.62 170 ASN A N 1
ATOM 1227 C CA . ASN A 1 170 ? -6.940 -5.346 10.229 1.00 88.62 170 ASN A CA 1
ATOM 1228 C C . ASN A 1 170 ? -7.281 -6.421 11.275 1.00 88.62 170 ASN A C 1
ATOM 1230 O O . ASN A 1 170 ? -7.671 -6.086 12.396 1.00 88.62 170 ASN A O 1
ATOM 1234 N N . GLN A 1 171 ? -7.119 -7.704 10.937 1.00 89.00 171 GLN A N 1
ATOM 1235 C CA . GLN A 1 171 ? -7.233 -8.804 11.898 1.00 89.00 171 GLN A CA 1
ATOM 1236 C C . GLN A 1 171 ? -6.051 -8.847 12.875 1.00 89.00 171 GLN A C 1
ATOM 1238 O O . GLN A 1 171 ? -6.270 -9.098 14.056 1.00 89.00 171 GLN A O 1
ATOM 1243 N N . GLU A 1 172 ? -4.824 -8.581 12.409 1.00 88.81 172 GLU A N 1
ATOM 1244 C CA . GLU A 1 172 ? -3.626 -8.511 13.263 1.00 88.81 172 GLU A CA 1
ATOM 1245 C C . GLU A 1 172 ? -3.678 -7.314 14.226 1.00 88.81 172 GLU A C 1
ATOM 1247 O O . GLU A 1 172 ? -3.287 -7.439 15.385 1.00 88.81 172 GLU A O 1
ATOM 1252 N N . ILE A 1 173 ? -4.217 -6.178 13.777 1.00 86.31 173 ILE A N 1
ATOM 1253 C CA . ILE A 1 173 ? -4.408 -4.981 14.608 1.00 86.31 173 ILE A CA 1
ATOM 1254 C C . ILE A 1 173 ? -5.401 -5.248 15.749 1.00 86.31 173 ILE A C 1
ATOM 1256 O O . ILE A 1 173 ? -5.186 -4.791 16.870 1.00 86.31 173 ILE A O 1
ATOM 1260 N N . GLY A 1 174 ? -6.485 -5.986 15.485 1.00 78.94 174 GLY A N 1
ATOM 1261 C CA . GLY A 1 174 ? -7.432 -6.452 16.507 1.00 78.94 174 GLY A CA 1
ATOM 1262 C C . GLY A 1 174 ? -8.315 -5.375 17.163 1.00 78.94 174 GLY A C 1
ATOM 1263 O O . GLY A 1 174 ? -9.312 -5.729 17.791 1.00 78.94 174 GLY A O 1
ATOM 1264 N N . ASP A 1 175 ? -8.014 -4.083 16.996 1.00 76.62 175 ASP A N 1
ATOM 1265 C CA . ASP A 1 175 ? -8.864 -2.962 17.418 1.00 76.62 175 ASP A CA 1
ATOM 1266 C C . ASP A 1 175 ? -9.657 -2.409 16.227 1.00 76.62 175 ASP A C 1
ATOM 1268 O O . ASP A 1 175 ? -9.088 -1.870 15.278 1.00 76.62 175 ASP A O 1
ATOM 1272 N N . GLY A 1 176 ? -10.988 -2.502 16.299 1.00 71.50 176 GLY A N 1
ATOM 1273 C CA . GLY A 1 176 ? -11.899 -1.999 15.269 1.00 71.50 176 GLY A CA 1
ATOM 1274 C C . GLY A 1 176 ? -11.769 -0.498 14.981 1.00 71.50 176 GLY A C 1
ATOM 1275 O O . GLY A 1 176 ? -12.091 -0.074 13.877 1.00 71.50 176 GLY A O 1
ATOM 1276 N N . ALA A 1 177 ? -11.278 0.307 15.931 1.00 64.75 177 ALA A N 1
ATOM 1277 C CA . ALA A 1 177 ? -11.042 1.738 15.714 1.00 64.75 177 ALA A CA 1
ATOM 1278 C C . ALA A 1 177 ? -9.747 2.035 14.943 1.00 64.75 177 ALA A C 1
ATOM 1280 O O . ALA A 1 177 ? -9.585 3.129 14.409 1.00 64.75 177 ALA A O 1
ATOM 1281 N N . MET A 1 178 ? -8.836 1.065 14.869 1.00 72.56 178 MET A N 1
ATOM 1282 C CA . MET A 1 178 ? -7.527 1.191 14.226 1.00 72.56 178 MET A CA 1
ATOM 1283 C C . MET A 1 178 ? -7.477 0.510 12.850 1.00 72.56 178 MET A C 1
ATOM 1285 O O . MET A 1 178 ? -6.409 0.414 12.249 1.00 72.56 178 MET A O 1
ATOM 1289 N N . GLN A 1 179 ? -8.616 0.018 12.358 1.00 78.00 179 GLN A N 1
ATOM 1290 C CA . GLN A 1 179 ? -8.721 -0.620 11.049 1.00 78.00 179 GLN A CA 1
ATOM 1291 C C . GLN A 1 179 ? -8.705 0.424 9.928 1.00 78.00 179 GLN A C 1
ATOM 1293 O O . GLN A 1 179 ? -9.280 1.508 10.068 1.00 78.00 179 GLN A O 1
ATOM 1298 N N . VAL A 1 180 ? -8.051 0.079 8.816 1.00 65.19 180 VAL A N 1
ATOM 1299 C CA . VAL A 1 180 ? -7.884 0.939 7.630 1.00 65.19 180 VAL A CA 1
ATOM 1300 C C . VAL A 1 180 ? -8.529 0.328 6.393 1.00 65.19 180 VAL A C 1
ATOM 1302 O O . VAL A 1 180 ? -8.543 -0.922 6.290 1.00 65.19 180 VAL A O 1
#

Organism: Hemiselmis andersenii (NCBI:txid464988)